Protein AF-A0A8J9ZVY1-F1 (afdb_monomer_lite)

pLDDT: mean 80.28, std 11.08, range [50.78, 93.06]

InterPro domains:
  IPR001846 von Willebrand factor, type D domain [PF00094] (56-95)
  IPR001846 von Willebrand factor, type D domain [PS51233] (54-102)
  IPR036084 Serine protease inhibitor-like superfamily [SSF57567] (2-48)

Sequence (102 aa):
MIWRETGPGCPTTCENMTDEVTECRVAPVSSCLCPGNMVIKNRKCAAPKEGTNCFCYGFNANHYHTFHGKFFNYQSNCSFVLACGSANKHGFEAVHNIQNTP

Foldseek 3Di:
DDWDQWAQPDAFALVCLPPPPPDSPDHTHTDDHDPDQWHQDPNDTDHPDPQDLSDWDDDPQFWTQHNRRDIDGHDDPAKDWSDFDDPVPDTDTDIDHDPPPD

Radius of gyration: 17.43 Å; chains: 1; bounding box: 34×29×54 Å

Structure (mmCIF, N/CA/C/O backbone):
data_AF-A0A8J9ZVY1-F1
#
_entry.id   AF-A0A8J9ZVY1-F1
#
loop_
_atom_site.group_PDB
_atom_site.id
_atom_site.type_symbol
_atom_site.label_atom_id
_atom_site.label_alt_id
_atom_site.label_comp_id
_atom_site.label_asym_id
_atom_site.label_entity_id
_atom_site.label_seq_id
_atom_site.pdbx_PDB_ins_code
_atom_site.Cartn_x
_atom_site.Cartn_y
_atom_site.Cartn_z
_atom_site.occupancy
_atom_site.B_iso_or_equiv
_atom_site.auth_seq_id
_atom_site.auth_comp_id
_atom_site.auth_asym_id
_atom_site.auth_atom_id
_atom_site.pdbx_PDB_model_num
ATOM 1 N N . MET A 1 1 ? 15.530 3.167 -12.061 1.00 86.88 1 MET A N 1
ATOM 2 C CA . MET A 1 1 ? 14.845 2.304 -13.045 1.00 86.88 1 MET A CA 1
ATOM 3 C C . MET A 1 1 ? 15.902 1.709 -13.947 1.00 86.88 1 MET A C 1
ATOM 5 O O . MET A 1 1 ? 16.929 2.349 -14.137 1.00 86.88 1 MET A O 1
ATOM 9 N N . ILE A 1 2 ? 15.671 0.501 -14.443 1.00 91.31 2 ILE A N 1
ATOM 10 C CA . ILE A 1 2 ? 16.578 -0.236 -15.319 1.00 91.31 2 ILE A CA 1
ATOM 11 C C . ILE A 1 2 ? 15.781 -0.640 -16.555 1.00 91.31 2 ILE A C 1
ATOM 13 O O . ILE A 1 2 ? 14.672 -1.159 -16.425 1.00 91.31 2 ILE A O 1
ATOM 17 N N . TRP A 1 3 ? 16.330 -0.375 -17.736 1.00 90.31 3 TRP A N 1
ATOM 18 C CA . TRP A 1 3 ? 15.758 -0.843 -18.994 1.00 90.31 3 TRP A CA 1
ATOM 19 C C . TRP A 1 3 ? 15.854 -2.368 -19.084 1.00 90.31 3 TRP A C 1
ATOM 21 O O . TRP A 1 3 ? 16.907 -2.939 -18.796 1.00 90.31 3 TRP A O 1
ATOM 31 N N . ARG A 1 4 ? 14.763 -3.029 -19.475 1.00 90.38 4 ARG A N 1
ATOM 32 C CA . ARG A 1 4 ? 14.755 -4.454 -19.812 1.00 90.38 4 ARG A CA 1
ATOM 33 C C . ARG A 1 4 ? 14.098 -4.652 -21.168 1.00 90.38 4 ARG A C 1
ATOM 35 O O . ARG A 1 4 ? 12.983 -4.185 -21.371 1.00 90.38 4 ARG A O 1
ATOM 42 N N . GLU A 1 5 ? 14.761 -5.412 -22.035 1.00 91.00 5 GLU A N 1
ATOM 43 C CA . GLU A 1 5 ? 14.211 -5.869 -23.321 1.00 91.00 5 GLU A CA 1
ATOM 44 C C . GLU A 1 5 ? 12.971 -6.752 -23.121 1.00 91.00 5 GLU A C 1
ATOM 46 O O . GLU A 1 5 ? 12.006 -6.651 -23.873 1.00 91.00 5 GLU A O 1
ATOM 51 N N . THR A 1 6 ? 12.959 -7.551 -22.048 1.00 88.19 6 THR A N 1
ATOM 52 C CA . THR A 1 6 ? 11.859 -8.465 -21.713 1.00 88.19 6 THR A CA 1
ATOM 53 C C . THR A 1 6 ? 11.415 -8.238 -20.269 1.00 88.19 6 THR A C 1
ATOM 55 O O . THR A 1 6 ? 11.989 -8.785 -19.324 1.00 88.19 6 THR A O 1
ATOM 58 N N . GLY A 1 7 ? 10.412 -7.381 -20.083 1.00 84.94 7 GLY A N 1
ATOM 59 C CA . GLY A 1 7 ? 9.764 -7.105 -18.801 1.00 84.94 7 GLY A CA 1
ATOM 60 C C . GLY A 1 7 ? 8.336 -7.655 -18.735 1.00 84.94 7 GLY A C 1
ATOM 61 O O . GLY A 1 7 ? 7.737 -7.873 -19.785 1.00 84.94 7 GLY A O 1
ATOM 62 N N . PRO A 1 8 ? 7.750 -7.867 -17.541 1.00 85.50 8 PRO A N 1
ATOM 63 C CA . PRO A 1 8 ? 6.321 -8.148 -17.441 1.00 85.50 8 PRO A CA 1
ATOM 64 C C . PRO A 1 8 ? 5.510 -6.982 -18.021 1.00 85.50 8 PRO A C 1
ATOM 66 O O . PRO A 1 8 ? 5.810 -5.820 -17.747 1.00 85.50 8 PRO A O 1
ATOM 69 N N . GLY A 1 9 ? 4.448 -7.289 -18.771 1.00 86.12 9 GLY A N 1
ATOM 70 C CA . GLY A 1 9 ? 3.499 -6.281 -19.258 1.00 86.12 9 GLY A CA 1
ATOM 71 C C . GLY A 1 9 ? 2.694 -5.596 -18.145 1.00 86.12 9 GLY A C 1
ATOM 72 O O . GLY A 1 9 ? 2.059 -4.572 -18.377 1.00 86.12 9 GLY A O 1
ATOM 73 N N . CYS A 1 10 ? 2.757 -6.138 -16.926 1.00 84.88 10 CYS A N 1
ATOM 74 C CA . CYS A 1 10 ? 2.151 -5.599 -15.715 1.00 84.88 10 CYS A CA 1
ATOM 75 C C . CYS A 1 10 ? 3.270 -5.191 -14.738 1.00 84.88 10 CYS A C 1
ATOM 77 O O . CYS A 1 10 ? 3.717 -6.019 -13.941 1.00 84.88 10 CYS A O 1
ATOM 79 N N . PRO A 1 11 ? 3.791 -3.955 -14.803 1.00 84.56 11 PRO A N 1
ATOM 80 C CA . PRO A 1 11 ? 4.827 -3.520 -13.878 1.00 84.56 11 PRO A CA 1
ATOM 81 C C . PRO A 1 11 ? 4.275 -3.388 -12.453 1.00 84.56 11 PRO A C 1
ATOM 83 O O . PRO A 1 11 ? 3.159 -2.912 -12.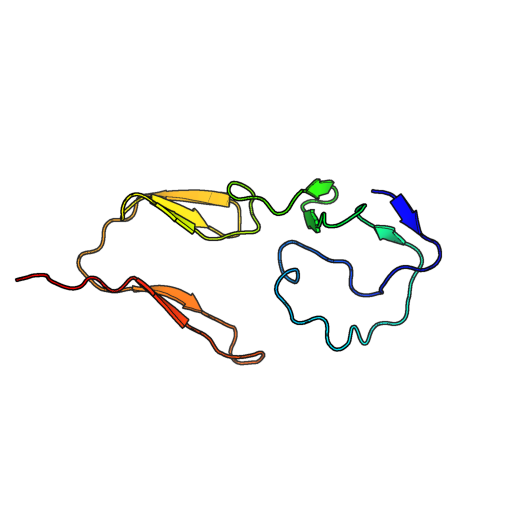246 1.00 84.56 11 PRO A O 1
ATOM 86 N N . THR A 1 12 ? 5.077 -3.760 -11.456 1.00 83.50 12 THR A N 1
ATOM 87 C CA . THR A 1 12 ? 4.692 -3.645 -10.045 1.00 83.50 12 THR A CA 1
ATOM 88 C C . THR A 1 12 ? 4.662 -2.179 -9.604 1.00 83.50 12 THR A C 1
ATOM 90 O O . THR A 1 12 ? 5.668 -1.463 -9.677 1.00 83.50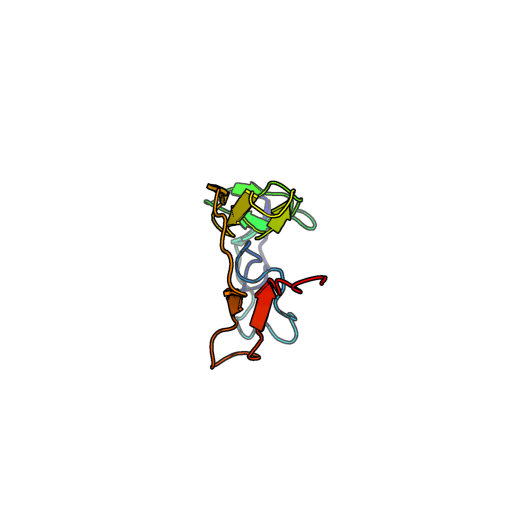 12 THR A O 1
ATOM 93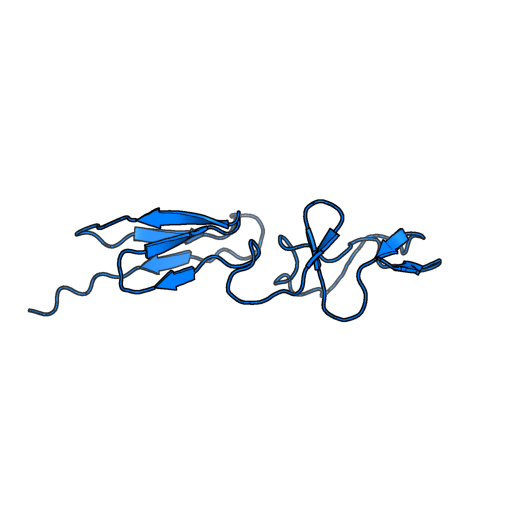 N N . THR A 1 13 ? 3.512 -1.731 -9.110 1.00 83.06 13 THR A N 1
ATOM 94 C CA . THR A 1 13 ? 3.280 -0.390 -8.551 1.00 83.06 13 THR A CA 1
ATOM 95 C C . THR A 1 13 ? 2.833 -0.506 -7.092 1.00 83.06 13 THR A C 1
ATOM 97 O O . THR A 1 13 ? 2.579 -1.610 -6.616 1.00 83.06 13 THR A O 1
ATOM 100 N N . CYS A 1 14 ? 2.702 0.614 -6.373 1.00 78.06 14 CYS A N 1
ATOM 101 C CA . CYS A 1 14 ? 2.079 0.595 -5.039 1.00 78.06 14 CYS A CA 1
ATOM 102 C C . CYS A 1 14 ? 0.644 0.034 -5.046 1.00 78.06 14 CYS A C 1
ATOM 104 O O . CYS A 1 14 ? 0.173 -0.396 -4.003 1.00 78.06 14 CYS A O 1
ATOM 106 N N . GLU A 1 15 ? -0.053 0.080 -6.185 1.00 75.75 15 GLU A N 1
ATOM 107 C CA . GLU A 1 15 ? -1.468 -0.301 -6.290 1.00 75.75 15 GLU A CA 1
ATOM 108 C C . GLU A 1 15 ? -1.649 -1.816 -6.408 1.00 75.75 15 GLU A C 1
ATOM 110 O O . GLU A 1 15 ? -2.602 -2.350 -5.859 1.00 75.75 15 GLU A O 1
ATOM 115 N N . ASN A 1 16 ? -0.707 -2.502 -7.068 1.00 75.19 16 ASN A N 1
ATOM 116 C CA . ASN A 1 16 ? -0.823 -3.928 -7.398 1.00 75.19 16 ASN A CA 1
ATOM 117 C C . ASN A 1 16 ? 0.277 -4.783 -6.744 1.00 75.19 16 ASN A C 1
ATOM 119 O O . ASN A 1 16 ? 0.492 -5.925 -7.135 1.00 75.19 16 ASN A O 1
ATOM 123 N N . MET A 1 17 ? 1.044 -4.238 -5.792 1.00 75.25 17 MET A N 1
ATOM 124 C CA . MET A 1 17 ? 2.132 -4.986 -5.142 1.00 75.25 17 MET A CA 1
ATOM 125 C C . MET A 1 17 ? 1.618 -6.154 -4.289 1.00 75.25 17 MET A C 1
ATOM 127 O O . MET A 1 17 ? 2.322 -7.147 -4.133 1.00 75.25 17 MET A O 1
ATOM 131 N N . THR A 1 18 ? 0.422 -6.019 -3.718 1.00 69.94 18 THR A N 1
ATOM 132 C CA . THR A 1 18 ? -0.213 -7.042 -2.876 1.00 69.94 18 THR A CA 1
ATOM 133 C C . THR A 1 18 ? -1.091 -8.003 -3.663 1.00 69.94 18 THR A C 1
ATOM 135 O O . THR A 1 18 ? -1.609 -8.948 -3.075 1.00 69.94 18 THR A O 1
ATOM 138 N N . ASP A 1 19 ? -1.284 -7.763 -4.961 1.00 71.50 19 ASP A N 1
ATOM 139 C CA . ASP A 1 19 ? -2.022 -8.689 -5.806 1.00 71.50 19 ASP A CA 1
ATOM 140 C C . ASP A 1 19 ? -1.245 -10.005 -5.852 1.00 71.50 19 ASP A C 1
ATOM 142 O O . ASP A 1 19 ? -0.041 -10.020 -6.129 1.00 71.50 19 ASP A O 1
ATOM 146 N N . GLU A 1 20 ? -1.925 -11.124 -5.600 1.00 62.03 20 GLU A N 1
ATOM 147 C CA . GLU A 1 20 ? -1.374 -12.423 -5.960 1.00 62.03 20 GLU A CA 1
ATOM 148 C C . GLU A 1 20 ? -1.159 -12.404 -7.475 1.00 62.03 20 GLU A C 1
ATOM 150 O O . GLU A 1 20 ? -2.106 -12.455 -8.261 1.00 62.03 20 GLU A O 1
ATOM 155 N N . VAL A 1 21 ? 0.100 -12.255 -7.897 1.00 61.16 21 VAL A N 1
ATOM 156 C CA . VAL A 1 21 ? 0.507 -12.276 -9.305 1.00 61.16 21 VAL A CA 1
ATOM 157 C C . VAL A 1 21 ? 0.415 -13.717 -9.798 1.00 61.16 21 VAL A C 1
ATOM 159 O O . VAL A 1 21 ? 1.421 -14.351 -10.099 1.00 61.16 21 VAL A O 1
ATOM 162 N N . THR A 1 22 ? -0.786 -14.283 -9.827 1.00 55.84 22 THR A N 1
ATOM 163 C CA . THR A 1 22 ? -0.981 -15.633 -10.341 1.00 55.84 22 THR A CA 1
ATOM 164 C C . THR A 1 22 ? -0.963 -15.628 -11.865 1.00 55.84 22 THR A C 1
ATOM 166 O O . THR A 1 22 ? -0.369 -16.535 -12.428 1.00 55.84 22 THR A O 1
ATOM 169 N N . GLU A 1 23 ? -1.435 -14.577 -12.558 1.00 62.31 23 GLU A N 1
ATOM 170 C CA . GLU A 1 23 ? -1.261 -14.453 -14.019 1.00 62.31 23 GLU A CA 1
ATOM 171 C C . GLU A 1 23 ? -1.278 -12.989 -14.508 1.00 62.31 23 GLU A C 1
ATOM 173 O O . GLU A 1 23 ? -2.338 -12.402 -14.742 1.00 62.31 23 GLU A O 1
ATOM 178 N N . CYS A 1 24 ? -0.109 -12.383 -14.754 1.00 75.81 24 CYS A N 1
ATOM 179 C CA . CYS A 1 24 ? -0.059 -11.210 -15.635 1.00 75.81 24 CYS A CA 1
ATOM 180 C C . CYS A 1 24 ? -0.389 -11.673 -17.062 1.00 75.81 24 CYS A C 1
ATOM 182 O O . CYS A 1 24 ? 0.458 -12.222 -17.759 1.00 75.81 24 CYS A O 1
ATOM 184 N N . ARG A 1 25 ? -1.634 -11.451 -17.499 1.00 81.81 25 ARG A N 1
ATOM 185 C CA . ARG A 1 25 ? -2.127 -11.836 -18.838 1.00 81.81 25 ARG A CA 1
ATOM 186 C C . ARG A 1 25 ? -1.624 -10.938 -19.972 1.00 81.81 25 ARG A C 1
ATOM 188 O O . ARG A 1 25 ? -2.035 -11.100 -21.117 1.00 81.81 25 ARG A O 1
ATOM 195 N N . VAL A 1 26 ? -0.768 -9.969 -19.659 1.00 85.62 26 VAL A N 1
ATOM 196 C CA . VAL A 1 26 ? -0.180 -9.058 -20.640 1.00 85.62 26 VAL A CA 1
ATOM 197 C C . VAL A 1 26 ? 1.147 -9.641 -21.101 1.00 85.62 26 VAL A C 1
ATOM 199 O O . VAL A 1 26 ? 2.006 -9.969 -20.280 1.00 85.62 26 VAL A O 1
ATOM 202 N N . ALA A 1 27 ? 1.307 -9.753 -22.421 1.00 88.25 27 ALA A N 1
ATOM 203 C CA . ALA A 1 27 ? 2.548 -10.215 -23.025 1.00 88.25 27 ALA A CA 1
ATOM 204 C C . ALA A 1 27 ? 3.751 -9.391 -22.520 1.00 88.25 27 ALA A C 1
ATOM 206 O O . ALA A 1 27 ? 3.601 -8.201 -22.222 1.00 88.25 27 ALA A O 1
ATOM 207 N N . PRO A 1 28 ? 4.946 -9.996 -22.418 1.00 89.75 28 PRO A N 1
ATOM 208 C CA . PRO A 1 28 ? 6.146 -9.266 -22.042 1.00 89.75 28 PRO A CA 1
ATOM 209 C C . PRO A 1 28 ? 6.432 -8.105 -22.998 1.00 89.75 28 PRO A C 1
ATOM 211 O O . PRO A 1 28 ? 6.259 -8.233 -24.209 1.00 89.75 28 PRO A O 1
ATOM 214 N N . VAL A 1 29 ? 6.901 -6.984 -22.453 1.00 92.06 29 VAL A N 1
ATOM 215 C CA . VAL A 1 29 ? 7.237 -5.780 -23.224 1.00 92.06 29 VAL A CA 1
ATOM 216 C C . VAL A 1 29 ? 8.563 -5.192 -22.767 1.00 92.06 29 VAL A C 1
ATOM 218 O O . VAL A 1 29 ? 8.928 -5.268 -21.587 1.00 92.06 29 VAL A O 1
ATOM 221 N N . SER A 1 30 ? 9.269 -4.560 -23.699 1.00 93.06 30 SER A N 1
ATOM 222 C CA . SER A 1 30 ? 10.486 -3.814 -23.396 1.00 93.06 30 SER A CA 1
ATOM 223 C C . SER A 1 30 ? 10.126 -2.542 -22.632 1.00 93.06 30 SER A C 1
ATOM 225 O O . SER A 1 30 ? 9.353 -1.711 -23.112 1.00 93.06 30 SER A O 1
ATOM 227 N N . SER A 1 31 ? 10.616 -2.408 -21.400 1.00 87.81 31 SER A N 1
ATOM 228 C CA . SER A 1 31 ? 10.234 -1.301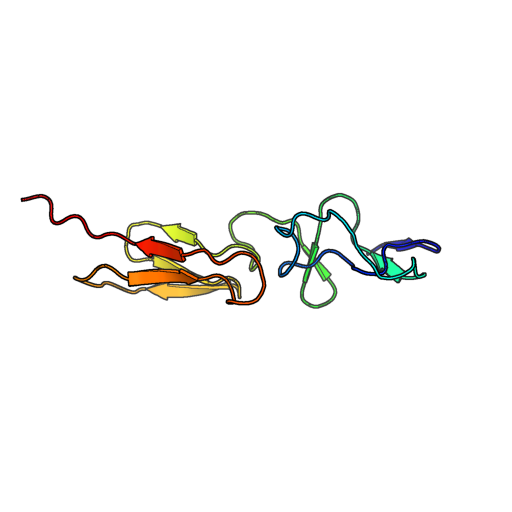 -20.520 1.00 87.81 31 SER A CA 1
ATOM 229 C C . SER A 1 31 ? 11.266 -1.001 -19.432 1.00 87.81 31 SER A C 1
ATOM 231 O O . SER A 1 31 ? 12.122 -1.817 -19.082 1.00 87.81 31 SER A O 1
ATOM 233 N N . CYS A 1 32 ? 11.171 0.207 -18.871 1.00 89.88 32 CYS A N 1
ATOM 234 C CA . CYS A 1 32 ? 11.905 0.608 -17.676 1.00 89.88 32 CYS A CA 1
ATOM 235 C C . CYS A 1 32 ? 11.217 0.061 -16.422 1.00 89.88 32 CYS A C 1
ATOM 237 O O . CYS A 1 32 ? 10.102 0.463 -16.096 1.00 89.88 32 CYS A O 1
ATOM 239 N N . LEU A 1 33 ? 11.920 -0.787 -15.676 1.00 90.00 33 LEU A N 1
ATOM 240 C CA . LEU A 1 33 ? 11.406 -1.427 -14.468 1.00 90.00 33 LEU A CA 1
ATOM 241 C C . LEU A 1 33 ? 12.215 -1.032 -13.238 1.00 90.00 33 LEU A C 1
ATOM 243 O O . LEU A 1 33 ? 13.343 -0.530 -13.325 1.00 90.00 33 LEU A O 1
ATOM 247 N N . CYS A 1 34 ? 11.634 -1.239 -12.063 1.00 89.19 34 CYS A N 1
ATOM 248 C CA . CYS A 1 34 ? 12.354 -1.025 -10.822 1.00 89.19 34 CYS A CA 1
ATOM 249 C C . CYS A 1 34 ? 13.261 -2.216 -10.484 1.00 89.19 34 CYS A C 1
ATOM 251 O O . CYS A 1 34 ? 12.882 -3.362 -10.719 1.00 89.19 34 CYS A O 1
ATOM 253 N N . PRO A 1 35 ? 14.491 -1.962 -9.997 1.00 88.94 35 PRO A N 1
ATOM 254 C CA . PRO A 1 35 ? 15.392 -3.030 -9.588 1.00 88.94 35 PRO A CA 1
ATOM 255 C C . PRO A 1 35 ? 14.896 -3.722 -8.318 1.00 88.94 35 PRO A C 1
ATOM 257 O O . PRO A 1 35 ? 14.324 -3.079 -7.437 1.00 88.94 35 PRO A O 1
ATOM 260 N N . GLY A 1 36 ? 15.185 -5.021 -8.209 1.00 83.44 36 GLY A N 1
ATOM 261 C CA . GLY A 1 36 ? 14.846 -5.826 -7.037 1.00 83.44 36 GLY A CA 1
ATOM 262 C C . GLY A 1 36 ? 13.350 -5.795 -6.716 1.00 83.44 36 GLY A C 1
ATOM 263 O O . GLY A 1 36 ? 12.508 -5.906 -7.599 1.00 83.44 36 GLY A O 1
ATOM 264 N N . ASN A 1 37 ? 13.047 -5.622 -5.436 1.00 77.75 37 ASN A N 1
ATOM 265 C CA . ASN A 1 37 ? 11.719 -5.621 -4.823 1.00 77.75 37 ASN A CA 1
ATOM 266 C C . ASN A 1 37 ? 11.190 -4.189 -4.588 1.00 77.75 37 ASN A C 1
ATOM 268 O O . ASN A 1 37 ? 10.525 -3.906 -3.595 1.00 77.75 37 ASN A O 1
ATOM 272 N N . MET A 1 38 ? 11.522 -3.264 -5.493 1.00 85.56 38 MET A N 1
ATOM 273 C CA . MET A 1 38 ? 11.021 -1.888 -5.489 1.00 85.56 38 MET A CA 1
ATOM 274 C C . MET A 1 38 ? 9.811 -1.740 -6.414 1.00 85.56 38 MET A C 1
ATOM 276 O O . MET A 1 38 ? 9.722 -2.403 -7.445 1.00 85.56 38 MET A O 1
ATOM 280 N N . VAL A 1 39 ? 8.927 -0.799 -6.096 1.00 86.19 39 VAL A N 1
ATOM 281 C CA . VAL A 1 39 ? 7.717 -0.523 -6.880 1.00 86.19 39 VAL A CA 1
ATOM 282 C C . VAL A 1 39 ? 7.817 0.802 -7.625 1.00 86.19 39 VAL A C 1
ATOM 284 O O . VAL A 1 39 ? 8.497 1.736 -7.182 1.00 86.19 39 VAL A O 1
ATOM 287 N N . ILE A 1 40 ? 7.122 0.901 -8.758 1.00 86.00 40 ILE A N 1
ATOM 288 C CA . ILE A 1 40 ? 6.978 2.162 -9.485 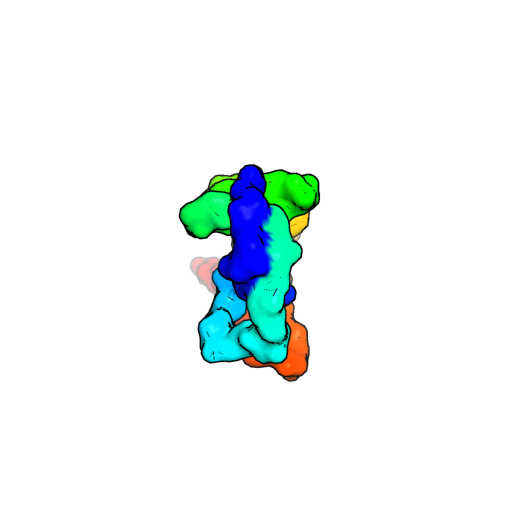1.00 86.00 40 ILE A CA 1
ATOM 289 C C . ILE A 1 40 ? 5.957 3.039 -8.757 1.00 86.00 40 ILE A C 1
ATOM 291 O O . ILE A 1 40 ? 4.807 2.653 -8.552 1.00 86.00 40 ILE A O 1
ATOM 295 N N . LYS A 1 41 ? 6.377 4.254 -8.408 1.00 83.44 41 LYS A N 1
ATOM 296 C CA . LYS A 1 41 ? 5.546 5.282 -7.783 1.00 83.44 41 LYS A CA 1
ATOM 297 C C . LYS A 1 41 ? 5.942 6.653 -8.312 1.00 83.44 41 LYS A C 1
ATOM 299 O O . LYS A 1 41 ? 7.106 7.035 -8.219 1.00 83.44 41 LYS A O 1
ATOM 304 N N . ASN A 1 42 ? 4.993 7.411 -8.864 1.00 79.88 42 ASN A N 1
ATOM 305 C CA . ASN A 1 42 ? 5.252 8.740 -9.443 1.00 79.88 42 ASN A CA 1
ATOM 306 C C . ASN A 1 42 ? 6.461 8.751 -10.408 1.00 79.88 42 ASN A C 1
ATOM 308 O O . ASN A 1 42 ? 7.309 9.641 -10.347 1.00 79.88 42 ASN A O 1
ATOM 312 N N . ARG A 1 43 ? 6.568 7.727 -11.271 1.00 83.25 43 ARG A N 1
ATOM 313 C CA . ARG A 1 43 ? 7.687 7.501 -12.217 1.00 83.25 43 ARG A CA 1
ATOM 314 C C . ARG A 1 43 ? 9.074 7.328 -11.574 1.00 83.25 43 ARG A C 1
ATOM 316 O O . ARG A 1 43 ? 10.091 7.457 -12.252 1.00 83.25 43 ARG A O 1
ATOM 323 N N . LYS A 1 44 ? 9.140 7.033 -10.276 1.00 86.38 44 LYS A N 1
ATOM 324 C CA . LYS A 1 44 ? 10.371 6.714 -9.543 1.00 86.38 44 LYS A CA 1
ATOM 325 C C . LYS A 1 44 ? 10.250 5.345 -8.885 1.00 86.38 44 LYS A C 1
ATOM 327 O O . LYS A 1 44 ? 9.149 4.858 -8.646 1.00 86.38 44 LYS A O 1
ATOM 332 N N . CYS A 1 45 ? 11.391 4.738 -8.578 1.00 87.19 45 CYS A N 1
ATOM 333 C CA . CYS A 1 45 ? 11.418 3.508 -7.796 1.00 87.19 45 CYS A CA 1
ATOM 334 C C . CYS A 1 45 ? 11.395 3.843 -6.315 1.00 87.19 45 CYS A C 1
ATOM 336 O O . CYS A 1 45 ? 12.252 4.590 -5.841 1.00 87.19 45 CYS A O 1
ATOM 338 N N . ALA A 1 46 ? 10.434 3.277 -5.597 1.00 84.19 46 ALA A N 1
ATOM 339 C CA . ALA A 1 46 ? 10.326 3.387 -4.154 1.00 84.19 46 ALA A CA 1
ATOM 340 C C . ALA A 1 46 ? 10.442 1.996 -3.528 1.00 84.19 46 ALA A C 1
ATOM 342 O O . ALA A 1 46 ? 9.890 1.024 -4.044 1.00 84.19 46 ALA A O 1
ATOM 343 N N . ALA A 1 47 ? 11.176 1.902 -2.420 1.00 79.94 47 ALA A N 1
ATOM 344 C CA . ALA A 1 47 ? 11.130 0.703 -1.600 1.00 79.94 47 ALA A CA 1
ATOM 345 C C . ALA A 1 47 ? 9.754 0.639 -0.916 1.00 79.94 47 ALA A C 1
ATOM 347 O O . ALA A 1 47 ? 9.328 1.654 -0.359 1.00 79.94 47 ALA A O 1
ATOM 348 N N . PRO A 1 48 ? 9.074 -0.513 -0.928 1.00 70.69 48 PRO A N 1
ATOM 349 C CA . PRO A 1 48 ? 7.851 -0.702 -0.170 1.00 70.69 48 PRO A CA 1
ATOM 350 C C . PRO A 1 48 ? 8.219 -0.851 1.308 1.00 70.69 48 PRO A C 1
ATOM 352 O O . PRO A 1 48 ? 8.474 -1.944 1.800 1.00 70.69 48 PRO A O 1
ATOM 355 N N . LYS A 1 49 ? 8.334 0.276 2.007 1.00 66.56 49 LYS A N 1
ATOM 356 C CA . LYS A 1 49 ? 8.586 0.334 3.454 1.00 66.56 49 LYS A CA 1
ATOM 357 C C . LYS A 1 49 ? 7.455 1.080 4.152 1.00 66.56 49 LYS A C 1
ATOM 359 O O . LYS A 1 49 ? 6.835 1.960 3.546 1.00 66.56 49 LYS A O 1
ATOM 364 N N . GLU A 1 50 ? 7.232 0.778 5.429 1.00 52.53 50 GLU A N 1
ATOM 365 C CA . GLU A 1 50 ? 6.405 1.619 6.300 1.00 52.53 50 GLU A CA 1
ATOM 366 C C . GLU A 1 50 ? 6.866 3.084 6.205 1.00 52.53 50 GLU A C 1
ATOM 368 O O . GLU A 1 50 ? 8.064 3.371 6.132 1.00 52.53 50 GLU A O 1
ATOM 373 N N . GLY A 1 51 ? 5.911 4.010 6.093 1.00 52.47 51 GLY A N 1
ATOM 374 C CA . GLY A 1 51 ? 6.189 5.424 5.812 1.00 52.47 51 GLY A CA 1
ATOM 375 C C . GLY A 1 51 ? 6.293 5.798 4.325 1.00 52.47 51 GLY A C 1
ATOM 376 O O . GLY A 1 51 ? 6.544 6.959 4.004 1.00 52.47 51 GLY A O 1
ATOM 377 N N . THR A 1 52 ? 6.062 4.866 3.391 1.00 59.88 52 THR A N 1
ATOM 378 C CA . THR A 1 52 ? 5.857 5.191 1.966 1.00 59.88 52 THR A CA 1
ATOM 379 C C . THR A 1 52 ? 4.376 5.110 1.578 1.00 59.88 52 THR A C 1
ATOM 381 O O . THR A 1 52 ? 3.640 4.289 2.112 1.00 59.88 52 THR A O 1
ATOM 384 N N . ASN A 1 53 ? 3.931 5.954 0.629 1.00 65.12 53 ASN A N 1
ATOM 385 C CA . ASN A 1 53 ? 2.571 5.949 0.033 1.00 65.12 53 ASN A CA 1
ATOM 386 C C . ASN A 1 53 ? 2.259 4.669 -0.788 1.00 65.12 53 ASN A C 1
ATOM 388 O O . ASN A 1 53 ? 1.887 4.752 -1.954 1.00 65.12 53 ASN A O 1
ATOM 392 N N . CYS A 1 54 ? 2.506 3.500 -0.215 1.00 73.50 54 CYS A N 1
ATOM 393 C CA . CYS A 1 54 ? 1.996 2.217 -0.679 1.00 73.50 54 CYS A CA 1
ATOM 394 C C . CYS A 1 54 ? 1.274 1.460 0.453 1.00 73.50 54 CYS A C 1
ATOM 396 O O . CYS A 1 54 ? 0.611 0.469 0.183 1.00 73.50 54 CYS A O 1
ATOM 398 N N . PHE A 1 55 ? 1.374 1.925 1.706 1.00 79.25 55 PHE A N 1
ATOM 399 C CA . PHE A 1 55 ? 0.702 1.328 2.858 1.00 79.25 55 PHE A CA 1
ATOM 400 C C . PHE A 1 55 ? -0.274 2.325 3.478 1.00 79.25 55 PHE A C 1
ATOM 402 O O . PHE A 1 55 ? 0.056 3.501 3.643 1.00 79.25 55 PHE A O 1
ATOM 409 N N . CYS A 1 56 ? -1.461 1.839 3.838 1.00 83.44 56 CYS A N 1
ATOM 410 C CA . CYS A 1 56 ? -2.343 2.515 4.780 1.00 83.44 56 CYS A CA 1
ATOM 411 C C . CYS A 1 56 ? -2.074 1.938 6.168 1.00 83.44 56 CYS A C 1
ATOM 413 O O . CYS A 1 56 ? -2.089 0.719 6.329 1.00 83.44 56 CYS A O 1
ATOM 415 N N . TYR A 1 57 ? -1.803 2.791 7.150 1.00 86.06 57 TYR A N 1
ATOM 416 C CA . TYR A 1 57 ? -1.558 2.351 8.520 1.00 86.06 57 TYR A CA 1
ATOM 417 C C . TYR A 1 57 ? -2.061 3.383 9.524 1.00 86.06 57 TYR A C 1
ATOM 419 O O . TYR A 1 57 ? -2.100 4.585 9.248 1.00 86.06 57 TYR A O 1
ATOM 427 N N . GLY A 1 58 ? -2.452 2.890 10.695 1.00 87.06 58 GLY A N 1
ATOM 428 C CA . GLY A 1 58 ? -2.818 3.706 11.843 1.00 87.06 58 GLY A CA 1
ATOM 429 C C . GLY A 1 58 ? -1.845 3.478 12.993 1.00 87.06 58 GLY A C 1
ATOM 430 O O . GLY A 1 58 ? -1.355 2.366 13.180 1.00 87.06 58 GLY A O 1
ATOM 431 N N . PHE A 1 59 ? -1.573 4.522 13.768 1.00 86.62 59 PHE A N 1
ATOM 432 C CA . PHE A 1 59 ? -0.790 4.430 15.000 1.00 86.62 59 PHE A CA 1
ATOM 433 C C . PHE A 1 59 ? -1.394 5.328 16.080 1.00 86.62 59 PHE A C 1
ATOM 435 O O . PHE A 1 59 ? -2.089 6.300 15.790 1.00 86.62 59 PHE A O 1
ATOM 442 N N . ASN A 1 60 ? -1.161 4.988 17.349 1.00 81.94 60 ASN A N 1
ATOM 443 C CA . ASN A 1 60 ? -1.676 5.739 18.501 1.00 81.94 60 ASN A CA 1
ATOM 444 C C . ASN A 1 60 ? -3.196 6.024 18.444 1.00 81.94 60 ASN A C 1
ATOM 446 O O . ASN A 1 60 ? -3.631 7.092 18.854 1.00 81.94 60 ASN A O 1
ATOM 450 N N . ALA A 1 61 ? -3.990 5.077 17.926 1.00 81.06 61 ALA A N 1
ATOM 451 C CA . ALA A 1 61 ? -5.460 5.086 17.807 1.00 81.06 61 ALA A CA 1
ATOM 452 C C . ALA A 1 61 ? -6.117 6.200 16.961 1.00 81.06 61 ALA A C 1
ATOM 454 O O . ALA A 1 61 ? -7.171 5.961 16.379 1.00 81.06 61 ALA A O 1
ATOM 455 N N . ASN A 1 62 ? -5.541 7.396 16.855 1.00 87.81 62 ASN A N 1
ATOM 456 C CA . ASN A 1 62 ? -6.147 8.536 16.157 1.00 87.81 62 ASN A CA 1
ATOM 457 C C . ASN A 1 62 ? -5.317 9.079 14.986 1.00 87.81 62 ASN A C 1
ATOM 459 O O . ASN A 1 62 ? -5.787 9.990 14.308 1.00 87.81 62 ASN A O 1
ATOM 463 N N . HIS A 1 63 ? -4.121 8.545 14.728 1.00 89.81 63 HIS A N 1
ATOM 464 C CA . HIS A 1 63 ? -3.270 8.985 13.625 1.00 89.81 63 HIS A CA 1
ATOM 465 C C . HIS A 1 63 ? -3.362 8.004 12.463 1.00 89.81 63 HIS A C 1
ATOM 467 O O . HIS A 1 63 ? -3.149 6.804 12.647 1.00 89.81 63 HIS A O 1
ATOM 473 N N . TYR A 1 64 ? -3.622 8.518 11.263 1.00 89.94 64 TYR A N 1
ATOM 474 C CA . TYR A 1 64 ? -3.815 7.709 10.064 1.00 89.94 64 TYR A CA 1
ATOM 475 C C . TYR A 1 64 ? -2.939 8.208 8.919 1.00 89.94 64 TYR A C 1
ATOM 477 O O . TYR A 1 64 ? -2.909 9.399 8.603 1.00 89.94 64 TYR A O 1
ATOM 485 N N . HIS A 1 65 ? -2.262 7.273 8.257 1.00 88.69 65 HIS A N 1
ATOM 486 C CA . HIS A 1 65 ? -1.632 7.475 6.959 1.00 88.69 65 HIS A CA 1
ATOM 487 C C . HIS A 1 65 ? -2.413 6.715 5.896 1.00 88.69 65 HIS A C 1
ATOM 489 O O . HIS A 1 65 ? -2.575 5.503 5.980 1.00 88.69 65 HIS A O 1
ATOM 495 N N . THR A 1 66 ? -2.874 7.430 4.873 1.00 86.50 66 THR A N 1
ATOM 496 C CA . THR A 1 66 ? -3.568 6.835 3.719 1.00 86.50 66 THR A CA 1
ATOM 497 C C . THR A 1 66 ? -2.596 6.147 2.759 1.00 86.50 66 THR A C 1
ATOM 499 O O . THR A 1 66 ? -1.417 6.499 2.705 1.00 86.50 66 THR A O 1
ATOM 502 N N . PHE A 1 67 ? -3.118 5.284 1.878 1.00 83.81 67 PHE A N 1
ATOM 503 C CA . PHE A 1 67 ? -2.356 4.705 0.759 1.00 83.81 67 PHE A CA 1
ATOM 504 C C . PHE A 1 67 ? -1.654 5.761 -0.112 1.00 83.81 67 PHE A C 1
ATOM 506 O O . PHE A 1 67 ? -0.586 5.504 -0.649 1.00 83.81 67 PHE A O 1
ATOM 513 N N . HIS A 1 68 ? -2.196 6.983 -0.198 1.00 78.06 68 HIS A N 1
ATOM 514 C CA . HIS A 1 68 ? -1.607 8.100 -0.948 1.00 78.06 68 HIS A CA 1
ATOM 515 C C . HIS A 1 68 ? -0.625 8.952 -0.129 1.00 78.06 68 HIS A C 1
ATOM 517 O O . HIS A 1 68 ? -0.097 9.939 -0.641 1.00 78.06 68 HIS A O 1
ATOM 523 N N . GLY A 1 69 ? -0.322 8.560 1.111 1.00 75.81 69 GLY A N 1
ATOM 524 C CA . GLY A 1 69 ? 0.638 9.226 1.991 1.00 75.81 69 GLY A CA 1
ATOM 525 C C . GLY A 1 69 ? 0.115 10.500 2.641 1.00 75.81 69 GLY A C 1
ATOM 526 O O . GLY A 1 69 ? 0.901 11.252 3.208 1.00 75.81 69 GLY A O 1
ATOM 527 N N . LYS A 1 70 ? -1.196 10.763 2.571 1.00 82.81 70 LYS A N 1
ATOM 528 C CA . LYS A 1 70 ? -1.810 11.820 3.380 1.00 82.81 70 LYS A CA 1
ATOM 529 C C . LYS A 1 70 ? -1.888 11.367 4.828 1.00 82.81 70 LYS A C 1
ATOM 531 O O . LYS A 1 70 ? -2.409 10.281 5.086 1.00 82.81 70 LYS A O 1
ATOM 536 N N . PHE A 1 71 ? -1.411 12.230 5.712 1.00 87.12 71 PHE A N 1
ATOM 537 C CA . PHE A 1 71 ? -1.549 12.114 7.153 1.00 87.12 71 PHE A CA 1
ATOM 538 C C . PHE A 1 71 ? -2.765 12.907 7.622 1.00 87.12 71 PHE A C 1
ATOM 540 O O . PHE A 1 71 ? -2.972 14.039 7.176 1.00 87.12 71 PHE A O 1
ATOM 547 N N . PHE A 1 72 ? -3.552 12.323 8.516 1.00 88.81 72 PHE A N 1
ATOM 548 C CA . PHE A 1 72 ? -4.627 13.025 9.200 1.00 88.81 72 PHE A CA 1
ATOM 549 C C . PHE A 1 72 ? -4.895 12.415 10.572 1.00 88.81 72 PHE A C 1
ATOM 551 O O . PHE A 1 72 ? -4.605 11.243 10.822 1.00 88.81 72 PHE A O 1
ATOM 558 N N . ASN A 1 73 ? -5.497 13.231 11.434 1.00 92.31 73 ASN A N 1
ATOM 559 C CA . ASN A 1 73 ? -5.945 12.812 12.749 1.00 92.31 73 ASN A CA 1
ATOM 560 C C . ASN A 1 73 ? -7.460 12.677 12.737 1.00 92.31 73 ASN A C 1
ATOM 562 O O . ASN A 1 73 ? -8.161 13.587 12.291 1.00 92.31 73 ASN A O 1
ATOM 566 N N . TYR A 1 74 ? -7.961 11.554 13.231 1.00 89.62 74 TYR A N 1
ATOM 567 C CA . TYR A 1 74 ? -9.388 11.307 13.342 1.00 89.62 74 TYR A CA 1
ATOM 568 C C . TYR A 1 74 ? -9.683 10.522 14.613 1.00 89.62 74 TYR A C 1
ATOM 570 O O . TYR A 1 74 ? -9.099 9.472 14.860 1.00 89.62 74 TYR A O 1
ATOM 578 N N . GLN A 1 75 ? -10.585 11.048 15.432 1.00 88.50 75 GLN A N 1
ATOM 579 C CA . GLN A 1 75 ? -11.041 10.395 16.648 1.00 88.50 75 GLN A CA 1
ATOM 580 C C . GLN A 1 75 ? -12.543 10.171 16.519 1.00 88.50 75 GLN A C 1
ATOM 582 O O . GLN A 1 75 ? -13.314 11.123 16.415 1.00 88.50 75 GLN A O 1
ATOM 587 N N . SER A 1 76 ? -12.935 8.902 16.483 1.00 82.56 76 SER A N 1
ATOM 588 C CA . SER A 1 76 ? -14.328 8.468 16.432 1.00 82.56 76 SER A CA 1
ATOM 589 C C . SER A 1 76 ? -14.682 7.754 17.728 1.00 82.56 76 SER A C 1
ATOM 591 O O . SER A 1 76 ? -13.821 7.126 18.339 1.00 82.56 76 SER A O 1
ATOM 593 N N . ASN A 1 77 ? -15.959 7.813 18.103 1.00 87.88 77 ASN A N 1
ATOM 594 C CA . ASN A 1 77 ? -16.537 7.003 19.179 1.00 87.88 77 ASN A CA 1
ATOM 595 C C . ASN A 1 77 ? -17.323 5.794 18.631 1.00 87.88 77 ASN A C 1
ATOM 597 O O . ASN A 1 77 ? -17.978 5.086 19.388 1.00 87.88 77 ASN A O 1
ATOM 601 N N . CYS A 1 78 ? -17.278 5.570 17.316 1.00 88.50 78 CYS A N 1
ATOM 602 C CA . CYS A 1 78 ? -17.906 4.444 16.628 1.00 88.50 78 CYS A CA 1
ATOM 603 C C . CYS A 1 78 ? -16.856 3.631 15.865 1.00 88.50 78 CYS A C 1
ATOM 605 O O . CYS A 1 78 ? -15.874 4.200 15.386 1.00 88.50 78 CYS A O 1
ATOM 607 N N . SER A 1 79 ? -17.103 2.332 15.685 1.00 89.81 79 SER A N 1
ATOM 608 C CA . SER A 1 79 ? -16.329 1.488 14.765 1.00 89.81 79 SER A CA 1
ATOM 609 C C . SER A 1 79 ? -16.506 1.954 13.314 1.00 89.81 79 SER A C 1
ATOM 611 O O . SER A 1 79 ? -17.596 2.378 12.929 1.00 89.81 79 SER A O 1
ATOM 613 N N . PHE A 1 80 ? -15.446 1.887 12.506 1.00 89.50 80 PHE A N 1
ATOM 614 C CA . PHE A 1 80 ? -15.462 2.359 11.115 1.00 89.50 80 PHE A CA 1
ATOM 615 C C . PHE A 1 80 ? -14.527 1.552 10.210 1.00 89.50 80 PHE A C 1
ATOM 617 O O . PHE A 1 80 ? -13.615 0.863 10.670 1.00 89.50 80 PHE A O 1
ATOM 624 N N . VAL A 1 81 ? -14.753 1.657 8.901 1.00 90.44 81 VAL A N 1
ATOM 625 C CA . VAL A 1 81 ? -14.006 0.927 7.870 1.00 90.44 81 VAL A CA 1
ATOM 626 C C . VAL A 1 81 ? -12.711 1.660 7.528 1.00 90.44 81 VAL A C 1
ATOM 628 O O . VAL A 1 81 ? -12.736 2.826 7.141 1.00 90.44 81 VAL A O 1
ATOM 631 N N . LEU A 1 82 ? -11.576 0.971 7.649 1.00 89.94 82 LEU A N 1
ATOM 632 C CA . LEU A 1 82 ? -10.243 1.478 7.306 1.00 89.94 82 LEU A CA 1
ATOM 633 C C . LEU A 1 82 ? -9.898 1.248 5.833 1.00 89.94 82 LEU A C 1
ATOM 635 O O . LEU A 1 82 ? -9.277 2.099 5.196 1.00 89.94 82 LEU A O 1
ATOM 639 N N . ALA A 1 83 ? -10.279 0.091 5.295 1.00 88.94 83 ALA A N 1
ATOM 640 C CA . ALA A 1 83 ? -10.097 -0.257 3.892 1.00 88.94 83 ALA A CA 1
ATOM 641 C C . ALA A 1 83 ? -11.146 -1.287 3.473 1.00 88.94 83 ALA A C 1
ATOM 643 O O . ALA A 1 83 ? -11.511 -2.157 4.259 1.00 88.94 83 ALA A O 1
ATOM 644 N N . CYS A 1 84 ? -11.605 -1.203 2.230 1.00 86.88 84 CYS A N 1
ATOM 645 C CA . CYS A 1 84 ? -12.532 -2.162 1.650 1.00 86.88 84 CYS A CA 1
ATOM 646 C C . CYS A 1 84 ? -12.082 -2.499 0.225 1.00 86.88 84 CYS A C 1
ATOM 648 O O . CYS A 1 84 ? -11.672 -1.610 -0.527 1.00 86.88 84 CYS A O 1
ATOM 650 N N . GLY A 1 85 ? -12.118 -3.784 -0.119 1.00 82.25 85 GLY A N 1
ATOM 651 C CA . GLY A 1 85 ? -11.818 -4.286 -1.454 1.00 82.25 85 GLY A CA 1
ATOM 652 C C . GLY A 1 85 ? -12.939 -3.962 -2.439 1.00 82.25 85 GLY A C 1
ATOM 653 O O . GLY A 1 85 ? -14.119 -3.988 -2.097 1.00 82.25 85 GLY A O 1
ATOM 654 N N . SER A 1 86 ? -12.580 -3.670 -3.690 1.00 74.12 86 SER A N 1
ATOM 655 C CA . SER A 1 86 ? -13.572 -3.462 -4.749 1.00 74.12 86 SER A CA 1
ATOM 656 C C . SER A 1 86 ? -14.335 -4.761 -5.026 1.00 74.12 86 SER A C 1
ATOM 658 O O . SER A 1 86 ? -13.727 -5.823 -5.150 1.00 74.12 86 SER A O 1
ATOM 660 N N . ALA A 1 87 ? -15.660 -4.673 -5.188 1.00 62.66 87 ALA A N 1
ATOM 661 C CA . ALA A 1 87 ? -16.566 -5.821 -5.328 1.00 62.66 87 ALA A CA 1
ATOM 662 C C . ALA A 1 87 ? -16.181 -6.826 -6.438 1.00 62.66 87 ALA A C 1
ATOM 664 O O . ALA A 1 87 ? -16.610 -7.975 -6.404 1.00 62.66 87 ALA A O 1
ATOM 665 N N . ASN A 1 88 ? -15.355 -6.414 -7.405 1.00 58.66 88 ASN A N 1
ATOM 666 C CA . ASN A 1 88 ? -14.974 -7.216 -8.569 1.00 58.66 88 ASN A CA 1
ATOM 667 C C . ASN A 1 88 ? -13.670 -8.023 -8.403 1.00 58.66 88 ASN A C 1
ATOM 669 O O . ASN A 1 88 ? -13.316 -8.775 -9.310 1.00 58.66 88 ASN A O 1
ATOM 673 N N . LYS A 1 89 ? -12.933 -7.874 -7.294 1.00 55.69 89 LYS A N 1
ATOM 674 C CA . LYS A 1 89 ? -11.710 -8.643 -7.007 1.00 55.69 89 LYS A CA 1
ATOM 675 C C . LYS A 1 89 ? -11.592 -8.856 -5.499 1.00 55.69 89 LYS A C 1
ATOM 677 O O . LYS A 1 89 ? -11.283 -7.907 -4.796 1.00 55.69 89 LYS A O 1
ATOM 682 N N . HIS A 1 90 ? -11.854 -10.082 -5.035 1.00 62.31 90 HIS A N 1
ATOM 683 C CA . HIS A 1 90 ? -11.680 -10.535 -3.645 1.00 62.31 90 HIS A CA 1
ATOM 684 C C . HIS A 1 90 ? -12.126 -9.499 -2.597 1.00 62.31 90 HIS A C 1
ATOM 686 O O . HIS A 1 90 ? -11.317 -8.756 -2.045 1.00 62.31 90 HIS A O 1
ATOM 692 N N . GLY A 1 91 ? -13.436 -9.439 -2.341 1.00 74.31 91 GLY A N 1
ATOM 693 C CA . GLY A 1 91 ? -13.998 -8.525 -1.349 1.00 74.31 91 GLY A CA 1
ATOM 694 C C . GLY A 1 91 ? -13.381 -8.754 0.032 1.00 74.31 91 GLY A C 1
ATOM 695 O O . GLY A 1 91 ? -13.381 -9.873 0.540 1.00 74.31 91 GLY A O 1
ATOM 696 N N . PHE A 1 92 ? -12.862 -7.688 0.631 1.00 84.25 92 PHE A N 1
ATOM 697 C CA . PHE A 1 92 ? -12.361 -7.677 2.001 1.00 84.25 92 PHE A CA 1
ATOM 698 C C . PHE A 1 92 ? -12.800 -6.390 2.687 1.00 84.25 92 PHE A C 1
ATOM 700 O O . PHE A 1 92 ? -13.048 -5.384 2.024 1.00 84.25 92 PHE A O 1
ATOM 707 N N . GLU A 1 93 ? -12.833 -6.407 4.013 1.00 88.12 93 GLU A N 1
ATOM 708 C CA . GLU A 1 93 ? -13.079 -5.222 4.821 1.00 88.12 93 GLU A CA 1
ATOM 709 C C . GLU A 1 93 ? -12.150 -5.241 6.037 1.00 88.12 93 GLU A C 1
ATOM 711 O O . GLU A 1 93 ? -12.132 -6.194 6.814 1.00 88.12 93 GLU A O 1
ATOM 716 N N . ALA A 1 94 ? -11.344 -4.194 6.184 1.00 88.62 94 ALA A N 1
ATOM 717 C CA . ALA A 1 94 ? -10.536 -3.949 7.367 1.00 88.62 94 ALA A CA 1
ATOM 718 C C . ALA A 1 94 ? -11.269 -2.926 8.236 1.00 88.62 94 ALA A C 1
ATOM 720 O O . ALA A 1 94 ? -11.465 -1.785 7.816 1.00 88.62 94 ALA A O 1
ATOM 721 N N . VAL A 1 95 ? -11.667 -3.325 9.442 1.00 88.50 95 VAL A N 1
ATOM 722 C CA . VAL A 1 95 ? -12.493 -2.509 10.343 1.00 88.50 95 VAL A CA 1
ATOM 723 C C . VAL A 1 95 ? -11.695 -2.122 11.582 1.00 88.50 95 VAL A C 1
ATOM 725 O O . VAL A 1 95 ? -11.060 -2.967 12.215 1.00 88.50 95 VAL A O 1
ATOM 728 N N . HIS A 1 96 ? -11.756 -0.846 11.959 1.00 86.81 96 HIS A N 1
ATOM 729 C CA . HIS A 1 96 ? -11.339 -0.394 13.278 1.00 86.81 96 HIS A CA 1
ATOM 730 C C . HIS A 1 96 ? -12.485 -0.631 14.265 1.00 86.81 96 HIS A C 1
ATOM 732 O O . HIS A 1 96 ? -13.479 0.097 14.255 1.00 86.81 96 HIS A O 1
ATOM 738 N N . ASN A 1 97 ? -12.360 -1.666 15.097 1.00 82.81 97 ASN A N 1
ATOM 739 C CA . ASN A 1 97 ? -13.347 -1.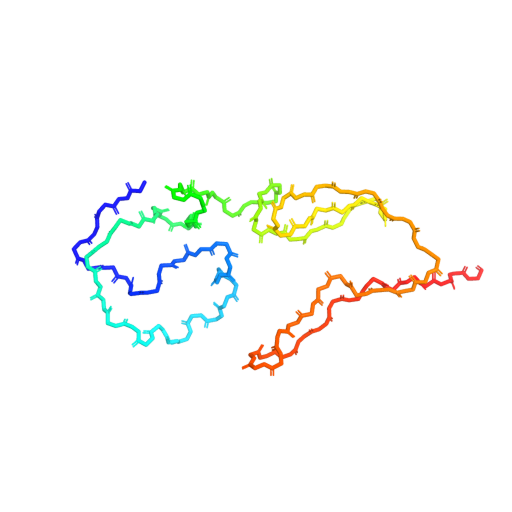982 16.125 1.00 82.81 97 ASN A CA 1
ATOM 740 C C . ASN A 1 97 ? -13.012 -1.255 17.423 1.00 82.81 97 ASN A C 1
ATOM 742 O O . ASN A 1 97 ? -12.039 -1.595 18.095 1.00 82.81 97 ASN A O 1
ATOM 746 N N . ILE A 1 98 ? -13.858 -0.301 17.804 1.00 75.44 98 ILE A N 1
ATOM 747 C CA . ILE A 1 98 ? -13.810 0.272 19.144 1.00 75.44 98 ILE A CA 1
ATOM 748 C C . ILE A 1 98 ? -14.549 -0.709 20.050 1.00 75.44 98 ILE A C 1
ATOM 750 O O . ILE A 1 98 ? -15.779 -0.729 20.098 1.00 75.44 98 ILE A O 1
ATOM 754 N N . GLN A 1 99 ? -13.805 -1.584 20.728 1.00 66.50 99 GLN A N 1
ATOM 755 C CA . GLN A 1 99 ? -14.376 -2.319 21.847 1.00 66.50 99 GLN A CA 1
ATOM 756 C C . GLN A 1 99 ? -14.536 -1.324 22.991 1.00 66.50 99 GLN A C 1
ATOM 758 O O . GLN A 1 99 ? -13.545 -0.852 23.543 1.00 66.50 99 GLN A O 1
ATOM 763 N N . ASN A 1 100 ? -15.783 -0.995 23.329 1.00 52.47 100 ASN A N 1
ATOM 764 C CA . ASN A 1 100 ? -16.089 -0.389 24.616 1.00 52.47 100 ASN A CA 1
ATOM 765 C C . ASN A 1 100 ? -15.672 -1.404 25.683 1.00 52.47 100 ASN A C 1
ATOM 767 O O . ASN A 1 100 ? -16.429 -2.321 25.997 1.00 52.47 100 ASN A O 1
ATOM 771 N N . THR A 1 101 ? -14.444 -1.299 26.181 1.00 51.31 101 THR A N 1
ATOM 772 C CA . THR A 1 101 ? -14.081 -1.943 27.438 1.00 51.31 101 THR A CA 1
ATOM 773 C C . THR A 1 101 ? -14.945 -1.293 28.520 1.00 51.31 101 THR A C 1
ATOM 775 O O . THR A 1 101 ? -14.881 -0.064 28.635 1.00 51.31 101 THR A O 1
ATOM 778 N N . PRO A 1 102 ? -15.799 -2.062 29.220 1.00 50.78 102 PRO A N 1
ATOM 779 C CA . PRO A 1 102 ? -16.625 -1.537 30.303 1.00 50.78 102 PRO A CA 1
ATOM 780 C C . PRO A 1 102 ? -15.784 -0.976 31.453 1.00 50.78 102 PRO A C 1
ATOM 782 O O . PRO A 1 102 ? -14.632 -1.440 31.633 1.00 50.78 102 PRO A O 1
#

Organism: Branchiostoma lanceolatum (NCBI:txid7740)

Secondary structure (DSSP, 8-state):
-EEEEEE-SS--BTTTTTS--S---SPPEEEEE-STT-EEETTEEE---TTSTT--EEETTTEEE-TT--EEE---SS-EEEEE--TTS---EEEE------